Protein AF-A0A1C5IV34-F1 (afdb_monomer)

Radius of gyration: 13.86 Å; Cα contacts (8 Å, |Δi|>4): 94; chains: 1; bounding box: 27×22×43 Å

Secondary structure (DSSP, 8-state):
---HHHHHHHHHHHHHHHHTTT-HHHHHHHHHHHHHHHHTTT-HHHHHHHHHHHHHTTS-STTSGGG---EETTEE-TTHHHHHHHHHHHHHHHHHHHHT---

Mean predicted aligned error: 4.6 Å

Structure (mmCIF, N/CA/C/O backbone):
data_AF-A0A1C5IV34-F1
#
_entry.id   AF-A0A1C5IV34-F1
#
loop_
_atom_site.group_PDB
_atom_site.id
_atom_site.type_symbol
_atom_site.label_atom_id
_atom_site.label_alt_id
_atom_site.label_comp_id
_atom_site.label_asym_id
_atom_site.label_entity_id
_atom_site.label_seq_id
_atom_site.pdbx_PDB_ins_code
_atom_site.Cartn_x
_atom_site.Cartn_y
_atom_site.Cartn_z
_atom_site.occupancy
_atom_site.B_iso_or_equiv
_atom_site.auth_seq_id
_atom_site.auth_comp_id
_atom_site.auth_asym_id
_atom_site.auth_atom_id
_atom_site.pdbx_PDB_model_num
ATOM 1 N N . MET A 1 1 ? 1.168 -9.359 22.428 1.00 38.62 1 MET A N 1
ATOM 2 C CA . MET A 1 1 ? 0.339 -9.169 21.220 1.00 38.62 1 MET A CA 1
ATOM 3 C C . MET A 1 1 ? 0.878 -7.952 20.477 1.00 38.62 1 MET A C 1
ATOM 5 O O . MET A 1 1 ? 0.562 -6.840 20.869 1.00 38.62 1 MET A O 1
ATOM 9 N N . LYS A 1 2 ? 1.794 -8.137 19.516 1.00 42.84 2 LYS A N 1
ATOM 10 C CA . LYS A 1 2 ? 2.229 -7.047 18.620 1.00 42.84 2 LYS A CA 1
ATOM 11 C C . LYS A 1 2 ? 1.193 -6.955 17.494 1.00 42.84 2 LYS A C 1
ATOM 13 O O . LYS A 1 2 ? 0.760 -7.992 17.000 1.00 42.84 2 LYS A O 1
ATOM 18 N N . ASN A 1 3 ? 0.683 -5.753 17.256 1.00 53.97 3 ASN A N 1
ATOM 19 C CA . ASN A 1 3 ? -0.665 -5.469 16.768 1.00 53.97 3 ASN A CA 1
ATOM 20 C C . ASN A 1 3 ? -0.824 -5.738 15.261 1.00 53.97 3 ASN A C 1
ATOM 22 O O . ASN A 1 3 ? 0.073 -5.456 14.476 1.00 53.97 3 ASN A O 1
ATOM 26 N N . ASN A 1 4 ? -2.023 -6.133 14.818 1.00 58.31 4 ASN A N 1
ATOM 27 C CA . ASN A 1 4 ? -2.407 -6.117 13.390 1.00 58.31 4 ASN A CA 1
ATOM 28 C C . ASN A 1 4 ? -2.272 -4.728 12.751 1.00 58.31 4 ASN A C 1
ATOM 30 O O . ASN A 1 4 ? -2.029 -4.595 11.552 1.00 58.31 4 ASN A O 1
ATOM 34 N N . ALA A 1 5 ? -2.396 -3.685 13.574 1.00 63.22 5 ALA A N 1
ATOM 35 C CA . ALA A 1 5 ? -2.071 -2.318 13.202 1.00 63.22 5 ALA A CA 1
ATOM 36 C C . ALA A 1 5 ? -0.651 -2.188 12.644 1.00 63.22 5 ALA A C 1
ATOM 38 O O . ALA A 1 5 ? -0.470 -1.570 11.598 1.00 63.22 5 ALA A O 1
ATOM 39 N N . ASP A 1 6 ? 0.309 -2.837 13.303 1.00 80.81 6 ASP A N 1
ATOM 40 C CA . ASP A 1 6 ? 1.725 -2.796 12.952 1.00 80.81 6 ASP A CA 1
ATOM 41 C C . ASP A 1 6 ? 1.948 -3.517 11.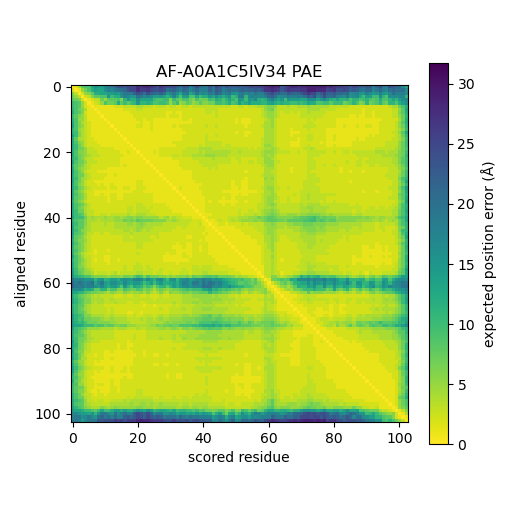617 1.00 80.81 6 ASP A C 1
ATOM 43 O O . ASP A 1 6 ? 2.707 -3.057 10.771 1.00 80.81 6 ASP A O 1
ATOM 47 N N . ARG A 1 7 ? 1.225 -4.620 11.372 1.00 89.75 7 ARG A N 1
ATOM 48 C CA . ARG A 1 7 ? 1.321 -5.363 10.108 1.00 89.75 7 ARG A CA 1
ATOM 49 C C . ARG A 1 7 ? 0.821 -4.553 8.915 1.00 89.75 7 ARG A C 1
ATOM 51 O O . ARG A 1 7 ? 1.497 -4.513 7.891 1.00 89.75 7 ARG A O 1
ATOM 58 N N . LEU A 1 8 ? -0.350 -3.928 9.030 1.00 91.69 8 LEU A N 1
ATOM 59 C CA . LEU A 1 8 ? -0.909 -3.128 7.938 1.00 91.69 8 LEU A CA 1
ATOM 60 C C . LEU A 1 8 ? -0.044 -1.899 7.645 1.00 91.69 8 LEU A C 1
ATOM 62 O O . LEU A 1 8 ? 0.197 -1.590 6.481 1.00 91.69 8 LEU A O 1
ATOM 66 N N . HIS A 1 9 ? 0.465 -1.247 8.692 1.00 93.12 9 HIS A N 1
ATOM 67 C CA . HIS A 1 9 ? 1.435 -0.168 8.556 1.00 93.12 9 HIS A CA 1
ATOM 68 C C . HIS A 1 9 ? 2.690 -0.626 7.794 1.00 93.12 9 HIS A C 1
ATOM 70 O O . HIS A 1 9 ? 3.061 -0.018 6.792 1.00 93.12 9 HIS A O 1
ATOM 76 N N . ASN A 1 10 ? 3.300 -1.741 8.210 1.00 94.12 10 ASN A N 1
ATOM 77 C CA . ASN A 1 10 ? 4.506 -2.273 7.571 1.00 94.12 10 ASN A CA 1
ATOM 78 C C . ASN A 1 10 ? 4.277 -2.615 6.094 1.00 94.12 10 ASN A C 1
ATOM 80 O O . ASN A 1 10 ? 5.103 -2.271 5.254 1.00 94.12 10 ASN A O 1
ATOM 84 N N . LEU A 1 11 ? 3.129 -3.210 5.752 1.00 96.69 11 LEU A N 1
ATOM 85 C CA . LEU A 1 11 ? 2.778 -3.486 4.356 1.00 96.69 11 LEU A CA 1
ATOM 86 C C . LEU A 1 11 ? 2.694 -2.202 3.521 1.00 96.69 11 LEU A C 1
ATOM 88 O O . LEU A 1 11 ? 3.182 -2.179 2.394 1.00 96.69 11 LEU A O 1
ATOM 92 N N . LEU A 1 12 ? 2.117 -1.124 4.061 1.00 96.75 12 LEU A N 1
ATOM 93 C CA . LEU A 1 12 ? 2.070 0.171 3.374 1.00 96.75 12 LEU A CA 1
ATOM 94 C C . LEU A 1 12 ? 3.476 0.748 3.166 1.00 96.75 12 LEU A C 1
ATOM 96 O O . LEU A 1 12 ? 3.763 1.258 2.084 1.00 96.75 12 LEU A O 1
ATOM 100 N N . LEU A 1 13 ? 4.364 0.635 4.158 1.00 95.81 13 LEU A N 1
ATOM 101 C CA . LEU A 1 13 ? 5.759 1.062 4.017 1.00 95.81 13 LEU A CA 1
ATOM 102 C C . LEU A 1 13 ? 6.501 0.262 2.942 1.00 95.81 13 LEU A C 1
ATOM 104 O O . LEU A 1 13 ? 7.185 0.852 2.107 1.00 95.81 13 LEU A O 1
ATOM 108 N N . GLU A 1 14 ? 6.352 -1.062 2.932 1.00 97.56 14 GLU A N 1
ATOM 109 C CA . GLU A 1 14 ? 7.000 -1.932 1.947 1.00 97.56 14 GLU A CA 1
ATOM 110 C C . GLU A 1 14 ? 6.491 -1.658 0.527 1.00 97.56 14 GLU A C 1
ATOM 112 O O . GLU A 1 14 ? 7.290 -1.526 -0.402 1.00 97.56 14 GLU A O 1
ATOM 117 N N . VAL A 1 15 ? 5.175 -1.491 0.354 1.00 97.56 15 VAL A N 1
ATOM 118 C CA . VAL A 1 15 ? 4.580 -1.097 -0.932 1.00 97.56 15 VAL A CA 1
ATOM 119 C C . VAL A 1 15 ? 5.124 0.260 -1.376 1.00 97.56 15 VAL A C 1
ATOM 121 O O . VAL A 1 15 ? 5.586 0.397 -2.508 1.00 97.56 15 VAL A O 1
ATOM 124 N N . ALA A 1 16 ? 5.115 1.262 -0.492 1.00 97.38 16 ALA A N 1
ATOM 125 C CA . ALA A 1 16 ? 5.625 2.590 -0.813 1.00 97.38 16 ALA A CA 1
ATOM 126 C C . ALA A 1 16 ? 7.111 2.556 -1.197 1.00 97.38 16 ALA A C 1
ATOM 128 O O . ALA A 1 16 ? 7.516 3.261 -2.123 1.00 97.38 16 ALA A O 1
ATOM 129 N N . TYR A 1 17 ? 7.911 1.721 -0.529 1.00 97.25 17 TYR A N 1
ATOM 130 C CA . TYR A 1 17 ? 9.326 1.542 -0.832 1.00 97.25 17 TYR A CA 1
ATOM 131 C C . TYR A 1 17 ? 9.549 0.947 -2.223 1.00 97.25 17 TYR A C 1
ATOM 133 O O . TYR A 1 17 ? 10.356 1.483 -2.980 1.00 97.25 17 TYR A O 1
ATOM 141 N N . VAL A 1 18 ? 8.822 -0.114 -2.582 1.00 97.50 18 VAL A N 1
ATOM 142 C CA . VAL A 1 18 ? 8.927 -0.752 -3.906 1.00 97.50 18 VAL A CA 1
ATOM 143 C C . VAL A 1 18 ? 8.539 0.221 -5.024 1.00 97.50 18 VAL A C 1
ATOM 145 O O . VAL A 1 18 ? 9.196 0.273 -6.056 1.00 97.50 18 VAL A O 1
ATOM 148 N N . LEU A 1 19 ? 7.527 1.058 -4.796 1.00 97.00 19 LEU A N 1
ATOM 149 C CA . LEU A 1 19 ? 7.047 2.039 -5.775 1.00 97.00 19 LEU A CA 1
ATOM 150 C C . LEU A 1 19 ? 7.934 3.289 -5.894 1.00 97.00 19 LEU A C 1
ATOM 152 O O . LEU A 1 19 ? 7.739 4.084 -6.807 1.00 97.00 19 LEU A O 1
ATOM 156 N N . ARG A 1 20 ? 8.866 3.529 -4.962 1.00 96.44 20 ARG A N 1
ATOM 157 C CA . ARG A 1 20 ? 9.473 4.862 -4.759 1.00 96.44 20 ARG A CA 1
ATOM 158 C C . ARG A 1 20 ? 10.215 5.424 -5.973 1.00 96.44 20 ARG A C 1
ATOM 160 O O . ARG A 1 20 ? 10.325 6.640 -6.089 1.00 96.44 20 ARG A O 1
ATOM 167 N N . ILE A 1 21 ? 10.766 4.551 -6.815 1.00 94.06 21 ILE A N 1
ATOM 168 C CA . ILE A 1 21 ? 11.578 4.951 -7.967 1.00 94.06 21 ILE A CA 1
ATOM 169 C C . ILE A 1 21 ? 10.700 5.106 -9.203 1.00 94.06 21 ILE A C 1
ATOM 171 O O . ILE A 1 21 ? 10.692 6.171 -9.812 1.00 94.06 21 ILE A O 1
ATOM 175 N N . ASP A 1 22 ? 9.951 4.063 -9.547 1.00 94.44 22 ASP A N 1
ATOM 176 C CA . ASP A 1 22 ? 9.255 3.992 -10.833 1.00 94.44 22 ASP A CA 1
ATOM 177 C C . ASP A 1 22 ? 7.829 4.560 -10.770 1.00 94.44 22 ASP A C 1
ATOM 179 O O . ASP A 1 22 ? 7.300 5.024 -11.774 1.00 94.44 22 ASP A O 1
ATOM 183 N N . GLU A 1 23 ? 7.226 4.611 -9.578 1.00 94.50 23 GLU A N 1
ATOM 184 C CA . GLU A 1 23 ? 5.845 5.050 -9.354 1.00 94.50 23 GLU A CA 1
ATOM 185 C C . GLU A 1 23 ? 5.735 6.018 -8.152 1.00 94.50 23 GLU A C 1
ATOM 187 O O . GLU A 1 23 ? 5.008 5.769 -7.180 1.00 94.50 23 GLU A O 1
ATOM 192 N N . PRO A 1 24 ? 6.438 7.170 -8.176 1.00 94.88 24 PRO A N 1
ATOM 193 C CA . PRO A 1 24 ? 6.587 8.048 -7.009 1.00 94.88 24 PRO A CA 1
ATOM 194 C C . PRO A 1 24 ? 5.265 8.660 -6.522 1.00 94.88 24 PRO A C 1
ATOM 196 O O . PRO A 1 24 ? 5.105 8.950 -5.330 1.00 94.88 24 PRO A O 1
ATOM 199 N N . ARG A 1 25 ? 4.288 8.839 -7.423 1.00 92.94 25 ARG A N 1
ATOM 200 C CA . ARG A 1 25 ? 2.939 9.305 -7.061 1.00 92.94 25 ARG A CA 1
ATOM 201 C C . ARG A 1 25 ? 2.216 8.266 -6.208 1.00 92.94 25 ARG A C 1
ATOM 203 O O . ARG A 1 25 ? 1.736 8.605 -5.129 1.00 92.94 25 ARG A O 1
ATOM 210 N N . TRP A 1 26 ? 2.210 7.008 -6.645 1.00 94.56 26 TRP A N 1
ATOM 211 C CA . TRP A 1 26 ? 1.631 5.907 -5.878 1.00 94.56 26 TRP A CA 1
ATOM 212 C C . TRP A 1 26 ? 2.382 5.664 -4.573 1.00 94.56 26 TRP A C 1
ATOM 214 O O . TRP A 1 26 ? 1.746 5.511 -3.533 1.00 94.56 26 TRP A O 1
ATOM 224 N N . SER A 1 27 ? 3.716 5.724 -4.600 1.00 96.94 27 SER A N 1
ATOM 225 C CA . SER A 1 27 ? 4.549 5.659 -3.395 1.00 96.94 27 SER A CA 1
ATOM 226 C C . SER A 1 27 ? 4.112 6.692 -2.348 1.00 96.94 27 SER A C 1
ATOM 228 O O . SER A 1 27 ? 3.837 6.341 -1.199 1.00 96.94 27 SER A O 1
ATOM 230 N N . SER A 1 28 ? 3.938 7.953 -2.758 1.00 96.50 28 SER A N 1
ATOM 231 C CA . SER A 1 28 ? 3.505 9.042 -1.873 1.00 96.50 28 SER A CA 1
ATOM 232 C C . SER A 1 28 ? 2.086 8.838 -1.334 1.00 96.50 28 SER A C 1
ATOM 234 O O . SER A 1 28 ? 1.840 9.055 -0.144 1.00 96.50 28 SER A O 1
ATOM 236 N N . SER A 1 29 ? 1.151 8.400 -2.183 1.00 94.94 29 SER A N 1
ATOM 237 C CA . SER A 1 29 ? -0.230 8.105 -1.783 1.00 94.94 29 SER A CA 1
ATOM 238 C C . SER A 1 29 ? -0.297 6.985 -0.744 1.00 94.94 29 SER A C 1
ATOM 240 O O . SER A 1 29 ? -0.953 7.143 0.288 1.00 94.94 29 SER A O 1
ATOM 242 N N . VAL A 1 30 ? 0.422 5.883 -0.969 1.00 95.94 30 VAL A N 1
ATOM 243 C CA . VAL A 1 30 ? 0.470 4.740 -0.045 1.00 95.94 30 VAL A CA 1
ATOM 244 C C . VAL A 1 30 ? 1.157 5.124 1.270 1.00 95.94 30 VAL A C 1
ATOM 246 O O . VAL A 1 30 ? 0.628 4.836 2.344 1.00 95.94 30 VAL A O 1
ATOM 249 N N . ALA A 1 31 ? 2.274 5.855 1.217 1.00 96.12 31 ALA A N 1
ATOM 250 C CA . ALA A 1 31 ? 2.947 6.359 2.415 1.00 96.12 31 ALA A CA 1
ATOM 251 C C . ALA A 1 31 ? 2.050 7.309 3.233 1.00 96.12 31 ALA A C 1
ATOM 253 O O . ALA A 1 31 ? 2.086 7.313 4.464 1.00 96.12 31 ALA A O 1
ATOM 254 N N . GLY A 1 32 ? 1.206 8.103 2.564 1.00 96.31 32 GLY A N 1
ATOM 255 C CA . GLY A 1 32 ? 0.190 8.933 3.212 1.00 96.31 32 GLY A CA 1
ATOM 256 C C . GLY A 1 32 ? -0.830 8.117 4.011 1.00 96.31 32 GLY A C 1
ATOM 257 O O . GLY A 1 32 ? -1.189 8.512 5.118 1.00 96.31 32 GLY A O 1
ATOM 258 N N . LEU A 1 33 ? -1.259 6.961 3.497 1.00 95.88 33 LEU A N 1
ATOM 259 C CA . LEU A 1 33 ? -2.147 6.049 4.227 1.00 95.88 33 LEU A CA 1
ATOM 260 C C 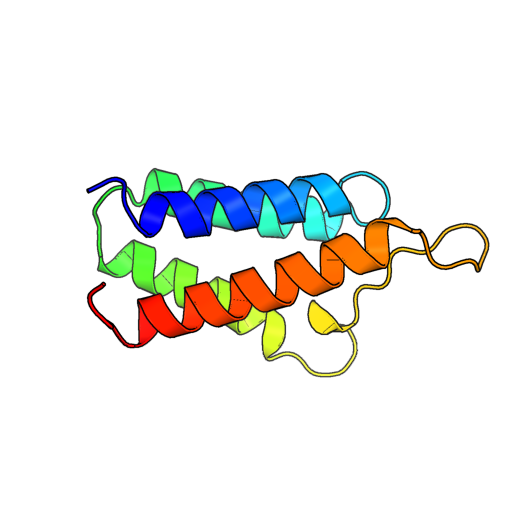. LEU A 1 33 ? -1.452 5.443 5.453 1.00 95.88 33 LEU A C 1
ATOM 262 O O . LEU A 1 33 ? -2.078 5.352 6.507 1.00 95.88 33 LEU A O 1
ATOM 266 N N . GLY A 1 34 ? -0.164 5.101 5.341 1.00 94.69 34 GLY A N 1
ATOM 267 C CA . GLY A 1 34 ? 0.643 4.616 6.467 1.00 94.69 34 GLY A CA 1
ATOM 268 C C . GLY A 1 34 ? 0.727 5.638 7.603 1.00 94.69 34 GLY A C 1
ATOM 269 O O . GLY A 1 34 ? 0.386 5.322 8.739 1.00 94.69 34 GLY A O 1
ATOM 270 N N . ARG A 1 35 ? 1.059 6.897 7.281 1.00 94.25 35 ARG A N 1
ATOM 271 C CA . ARG A 1 35 ? 1.094 7.996 8.265 1.00 94.25 35 ARG A CA 1
ATOM 272 C C . ARG A 1 35 ? -0.253 8.225 8.941 1.00 94.25 35 ARG A C 1
ATOM 274 O O . ARG A 1 35 ? -0.313 8.350 10.156 1.00 94.25 35 ARG A O 1
ATOM 281 N N . ARG A 1 36 ? -1.347 8.207 8.175 1.00 94.44 36 ARG A N 1
ATOM 282 C CA . ARG A 1 36 ? -2.701 8.341 8.735 1.00 94.44 36 ARG A CA 1
ATOM 283 C C . ARG A 1 36 ? 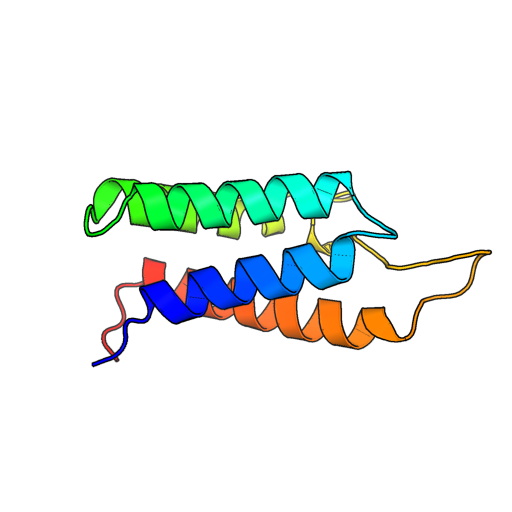-3.058 7.188 9.676 1.00 94.44 36 ARG A C 1
ATOM 285 O O . ARG A 1 36 ? -3.820 7.397 10.616 1.00 94.44 36 ARG A O 1
ATOM 292 N N . LEU A 1 37 ? -2.551 5.979 9.422 1.00 91.88 37 LEU A N 1
ATOM 293 C CA . LEU A 1 37 ? -2.749 4.831 10.309 1.00 91.88 37 LEU A CA 1
ATOM 294 C C . LEU A 1 37 ? -2.001 5.008 11.641 1.00 91.88 37 LEU A C 1
ATOM 296 O O . LEU A 1 37 ? -2.539 4.625 12.681 1.00 91.88 37 LEU A O 1
ATOM 300 N N . ASP A 1 38 ? -0.804 5.597 11.602 1.00 90.50 38 ASP A N 1
ATOM 301 C CA . ASP A 1 38 ? -0.001 5.904 12.793 1.00 90.50 38 ASP A CA 1
ATOM 302 C C . ASP A 1 38 ? -0.608 7.037 13.609 1.00 90.50 38 ASP A C 1
ATOM 304 O O . ASP A 1 38 ? -0.800 6.900 14.815 1.00 90.50 38 ASP A O 1
ATOM 308 N N . GLU A 1 39 ? -0.967 8.136 12.942 1.00 92.31 39 GLU A N 1
ATOM 309 C CA . GLU A 1 39 ? -1.617 9.300 13.550 1.00 92.31 39 GLU A CA 1
ATOM 310 C C . GLU A 1 39 ? -2.945 8.922 14.216 1.00 92.31 39 GLU A C 1
ATOM 312 O O . GLU A 1 39 ? -3.306 9.485 15.248 1.00 92.31 39 GLU A O 1
ATOM 317 N N . ALA A 1 40 ? -3.661 7.936 13.666 1.00 90.50 40 ALA A N 1
ATOM 318 C CA . ALA A 1 40 ? -4.877 7.412 14.277 1.00 90.50 40 ALA A CA 1
ATOM 319 C C . ALA A 1 40 ? -4.621 6.714 15.626 1.00 90.50 40 ALA A C 1
ATOM 321 O O . ALA A 1 40 ? -5.541 6.609 16.438 1.00 90.50 40 ALA A O 1
ATOM 322 N N . GLY A 1 41 ? -3.412 6.194 15.869 1.00 87.31 41 GLY A N 1
ATOM 323 C CA . GLY A 1 41 ? -3.066 5.464 17.086 1.00 87.31 41 GLY A CA 1
ATOM 324 C C . GLY A 1 41 ? -4.037 4.312 17.364 1.00 87.31 41 GLY A C 1
ATOM 325 O O . GLY A 1 41 ? -4.132 3.357 16.584 1.00 87.31 41 GLY A O 1
ATOM 326 N N . THR A 1 42 ? -4.769 4.411 18.479 1.00 86.19 42 THR A N 1
ATOM 327 C CA . THR A 1 42 ? -5.793 3.446 18.919 1.00 86.19 42 THR A CA 1
ATOM 328 C C . THR A 1 42 ? -7.229 3.849 18.553 1.00 86.19 42 THR A C 1
ATOM 330 O O . THR A 1 42 ? -8.157 3.094 18.855 1.00 86.19 42 THR A O 1
ATOM 333 N N . ASP A 1 43 ? -7.446 4.983 17.873 1.00 90.44 43 ASP A N 1
ATOM 334 C CA . ASP A 1 43 ? -8.780 5.423 17.448 1.00 90.44 43 ASP A CA 1
ATOM 335 C C . ASP A 1 43 ? -9.347 4.478 16.380 1.00 90.44 43 ASP A C 1
ATOM 337 O O . ASP A 1 43 ? -8.997 4.510 15.196 1.00 90.44 43 ASP A O 1
ATOM 341 N N . ARG A 1 44 ? -10.280 3.625 16.801 1.00 88.06 44 ARG A N 1
ATOM 342 C CA . ARG A 1 44 ? -10.895 2.616 15.938 1.00 88.06 44 ARG A CA 1
ATOM 343 C C . ARG A 1 44 ? -11.619 3.220 14.732 1.00 88.06 44 ARG A C 1
ATOM 345 O O . ARG A 1 44 ? -11.585 2.621 13.656 1.00 88.06 44 ARG A O 1
ATOM 352 N N . HIS A 1 45 ? -12.280 4.366 14.882 1.00 89.94 45 HIS A N 1
ATOM 353 C CA . HIS A 1 45 ? -13.072 4.963 13.808 1.00 89.94 45 HIS A CA 1
ATOM 354 C C . HIS A 1 45 ? -12.179 5.537 12.713 1.00 89.94 45 HIS A C 1
ATOM 356 O O . HIS A 1 45 ? -12.428 5.297 11.526 1.00 89.94 45 HIS A O 1
ATOM 362 N N . VAL A 1 46 ? -11.119 6.247 13.104 1.00 90.44 46 VAL A N 1
ATOM 363 C CA . VAL A 1 46 ? -10.142 6.794 12.157 1.00 90.44 46 VAL A CA 1
ATOM 364 C C . VAL A 1 46 ? -9.410 5.657 11.448 1.00 90.44 46 VAL A C 1
ATOM 366 O O . VAL A 1 46 ? -9.342 5.653 10.218 1.00 90.44 46 VAL A O 1
ATOM 369 N N . ARG A 1 47 ? -8.975 4.625 12.181 1.00 91.38 47 ARG A N 1
ATOM 370 C CA . ARG A 1 47 ? -8.340 3.434 11.592 1.00 91.38 47 ARG A CA 1
ATOM 371 C C . ARG A 1 47 ? -9.235 2.733 10.573 1.00 91.38 47 ARG A C 1
ATOM 373 O O . ARG A 1 47 ? -8.789 2.449 9.467 1.00 91.38 47 ARG A O 1
ATOM 380 N N . GLN A 1 48 ? -10.507 2.494 10.898 1.00 92.06 48 GLN A N 1
ATOM 381 C CA . GLN A 1 48 ? -11.450 1.882 9.953 1.00 92.06 48 GLN A CA 1
ATOM 382 C C . GLN A 1 48 ? -11.659 2.733 8.698 1.00 92.06 48 GLN A C 1
ATOM 384 O O . GLN A 1 48 ? -11.851 2.182 7.616 1.00 92.06 48 GLN A O 1
ATOM 389 N N . ARG A 1 49 ? -11.626 4.066 8.817 1.00 94.06 49 ARG A N 1
ATOM 390 C CA . ARG A 1 49 ? -11.677 4.956 7.651 1.00 94.06 49 ARG A CA 1
ATOM 391 C C . ARG A 1 49 ? -10.445 4.766 6.766 1.00 94.06 49 ARG A C 1
ATOM 393 O O . ARG A 1 49 ? -10.613 4.554 5.575 1.00 94.06 49 ARG A O 1
ATOM 400 N N . VAL A 1 50 ? -9.245 4.739 7.348 1.00 94.38 50 VAL A N 1
ATOM 401 C CA . VAL A 1 50 ? -8.000 4.474 6.602 1.00 94.38 50 VAL A CA 1
ATOM 402 C C . VAL A 1 50 ? -8.041 3.102 5.920 1.00 94.38 50 VAL A C 1
ATOM 404 O O . VAL A 1 50 ? -7.713 3.001 4.745 1.00 94.38 50 VAL A O 1
ATOM 407 N N . VAL A 1 51 ? -8.523 2.057 6.601 1.00 94.06 51 VAL A N 1
ATOM 408 C CA . VAL A 1 51 ? -8.691 0.716 6.007 1.00 94.06 51 VAL A CA 1
ATOM 409 C C . VAL A 1 51 ? -9.638 0.737 4.802 1.00 94.06 51 VAL A C 1
ATOM 411 O O . VAL A 1 51 ? -9.354 0.115 3.779 1.00 94.06 51 VAL A O 1
ATOM 414 N N . ARG A 1 52 ? -10.755 1.472 4.881 1.00 94.25 52 ARG A N 1
ATOM 415 C CA . ARG A 1 52 ? -11.666 1.637 3.735 1.00 94.25 52 ARG A CA 1
ATOM 416 C C . ARG A 1 52 ? -11.004 2.389 2.584 1.00 94.25 52 ARG A C 1
ATOM 418 O O . ARG A 1 52 ? -11.211 1.997 1.440 1.00 94.25 52 ARG A O 1
ATOM 425 N N . ASP A 1 53 ? -10.198 3.405 2.879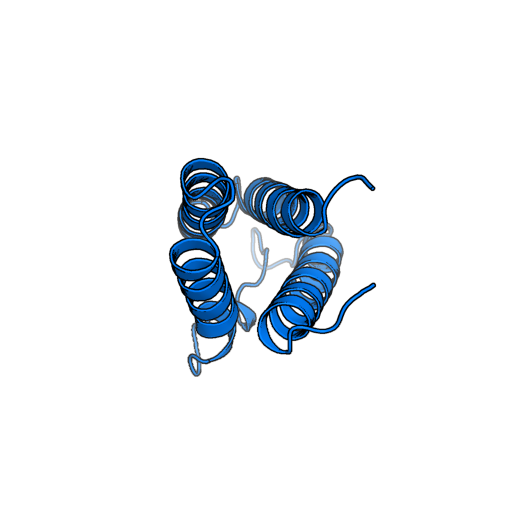 1.00 94.88 53 ASP A N 1
ATOM 426 C CA . ASP A 1 53 ? -9.447 4.148 1.863 1.00 94.88 53 ASP A CA 1
ATOM 427 C C . ASP A 1 53 ? -8.421 3.240 1.159 1.00 94.88 53 ASP A C 1
ATOM 429 O O . ASP A 1 53 ? -8.314 3.279 -0.065 1.00 94.88 53 ASP A O 1
ATOM 433 N N . ILE A 1 54 ? -7.736 2.355 1.901 1.00 94.62 54 ILE A N 1
ATOM 434 C CA . ILE A 1 54 ? -6.829 1.341 1.331 1.00 94.62 54 ILE A CA 1
ATOM 435 C C . ILE A 1 54 ? -7.590 0.396 0.395 1.00 94.62 54 ILE A C 1
ATOM 437 O O . ILE A 1 54 ? -7.150 0.151 -0.724 1.00 94.62 54 ILE A O 1
ATOM 441 N N . LEU A 1 55 ? -8.751 -0.118 0.813 1.00 93.12 55 LEU A N 1
ATOM 442 C CA . LEU A 1 55 ? -9.585 -0.964 -0.051 1.00 93.12 55 LEU A CA 1
ATOM 443 C C . LEU A 1 55 ? -10.126 -0.199 -1.267 1.00 93.12 55 LEU A C 1
ATOM 445 O O . LEU A 1 55 ? -10.334 -0.795 -2.323 1.00 93.12 55 LEU A O 1
ATOM 449 N N . GLY A 1 56 ? -10.330 1.113 -1.136 1.00 92.31 56 GLY A N 1
ATOM 450 C CA . GLY A 1 56 ? -10.708 2.003 -2.230 1.00 92.31 56 GLY A CA 1
ATOM 451 C C . GLY A 1 56 ? -9.699 2.000 -3.378 1.00 92.31 56 GLY A C 1
ATOM 452 O O . GLY A 1 56 ? -10.114 2.068 -4.533 1.00 92.31 56 GLY A O 1
ATOM 453 N N . LEU A 1 57 ? -8.407 1.799 -3.088 1.00 91.00 57 LEU A N 1
ATOM 454 C CA . LEU A 1 57 ? -7.355 1.706 -4.109 1.00 91.00 57 LEU A CA 1
ATOM 455 C C . LEU A 1 57 ? -7.620 0.599 -5.146 1.00 91.00 57 LEU A C 1
ATOM 457 O O . LEU A 1 57 ? -7.222 0.740 -6.300 1.00 91.00 57 LEU A O 1
ATOM 461 N N . TYR A 1 58 ? -8.320 -0.465 -4.739 1.00 88.88 58 TYR A N 1
ATOM 462 C CA . TYR A 1 58 ? -8.624 -1.650 -5.550 1.00 88.88 58 TYR A CA 1
ATOM 463 C C . TYR A 1 58 ? -10.012 -1.606 -6.214 1.00 88.88 58 TYR A C 1
ATOM 465 O O . TYR A 1 58 ? -10.420 -2.562 -6.867 1.00 88.88 58 TYR A O 1
ATOM 473 N N . ARG A 1 59 ? -10.803 -0.547 -5.984 1.00 81.56 59 ARG A N 1
ATOM 474 C CA . ARG A 1 59 ? -12.193 -0.449 -6.477 1.00 81.56 59 ARG A CA 1
ATOM 475 C C . ARG A 1 59 ? -12.339 0.316 -7.787 1.00 81.56 59 ARG A C 1
ATOM 477 O O . ARG A 1 59 ? -13.419 0.297 -8.374 1.00 81.56 59 ARG A O 1
ATOM 484 N N . HIS A 1 60 ? -11.307 1.027 -8.221 1.00 66.25 60 HIS A N 1
ATOM 485 C CA . HIS A 1 60 ? -11.369 1.798 -9.457 1.00 66.25 60 HIS A CA 1
ATOM 486 C C . HIS A 1 60 ? -11.226 0.871 -10.671 1.00 66.25 60 HIS A C 1
ATOM 488 O O . HIS A 1 60 ? -10.540 -0.142 -10.587 1.00 66.25 60 HIS A O 1
ATOM 494 N N . GLY A 1 61 ? -11.913 1.194 -11.775 1.00 64.44 61 GLY A N 1
ATOM 495 C CA . GLY A 1 61 ? -11.740 0.512 -13.064 1.00 64.44 61 GLY A CA 1
ATOM 496 C C . GLY A 1 61 ? -10.347 0.763 -13.660 1.00 64.44 61 GLY A C 1
ATOM 497 O O . GLY A 1 61 ? -9.417 1.080 -12.927 1.00 64.44 61 GLY A O 1
ATOM 498 N N . MET A 1 62 ? -10.210 0.655 -14.985 1.00 65.44 62 MET A N 1
ATOM 499 C CA . MET A 1 62 ? -8.931 0.865 -15.686 1.00 65.44 62 MET A CA 1
ATOM 500 C C . MET A 1 62 ? -8.179 2.118 -15.193 1.00 65.44 62 MET A C 1
ATOM 502 O O . MET A 1 62 ? -8.737 3.217 -15.189 1.00 65.44 62 MET A O 1
ATOM 506 N N . GLY A 1 63 ? -6.913 1.942 -14.807 1.00 71.44 63 GLY A N 1
ATOM 507 C CA . GLY A 1 63 ? -6.038 2.979 -14.248 1.00 71.44 63 GLY A CA 1
ATOM 508 C C . GLY A 1 63 ? -5.972 3.001 -12.714 1.00 71.44 63 GLY A C 1
ATOM 509 O O . GLY A 1 63 ? -5.493 3.980 -12.139 1.00 71.44 63 GLY A O 1
ATOM 510 N N . GLY A 1 64 ? -6.473 1.959 -12.045 1.00 85.62 64 GLY A N 1
ATOM 511 C CA . GLY A 1 64 ? -6.440 1.818 -10.590 1.00 85.62 64 GLY A CA 1
ATOM 512 C C . GLY A 1 64 ? -5.099 1.307 -10.057 1.00 85.62 64 GLY A C 1
ATOM 513 O O . GLY A 1 64 ? -4.176 0.994 -10.806 1.00 85.62 64 GLY A O 1
ATOM 514 N N . PHE A 1 65 ? -4.991 1.158 -8.733 1.00 91.12 65 PHE A N 1
ATOM 515 C CA . PHE A 1 65 ? -3.762 0.655 -8.106 1.00 91.12 65 PHE A CA 1
ATOM 516 C C . PHE A 1 65 ? -3.410 -0.779 -8.545 1.00 91.12 65 PHE A C 1
ATOM 518 O O . PHE A 1 65 ? -2.235 -1.152 -8.596 1.00 91.12 65 PHE A O 1
ATOM 525 N N . GLN A 1 66 ? -4.412 -1.593 -8.900 1.00 89.81 66 GLN A N 1
ATOM 526 C CA . GLN A 1 66 ? -4.163 -2.926 -9.457 1.00 89.81 66 GLN A CA 1
ATOM 527 C C . GLN A 1 66 ? -3.504 -2.894 -10.845 1.00 89.81 66 GLN A C 1
ATOM 529 O O . GLN A 1 66 ? -2.829 -3.850 -11.208 1.00 89.81 66 GLN A O 1
ATOM 534 N N . ASP A 1 67 ? -3.639 -1.791 -11.583 1.00 90.81 67 ASP A N 1
ATOM 535 C CA . ASP A 1 67 ? -3.126 -1.665 -12.951 1.00 90.81 67 ASP A CA 1
ATOM 536 C C . ASP A 1 67 ? -1.695 -1.112 -12.986 1.00 90.81 67 ASP A C 1
ATOM 538 O O . ASP A 1 67 ? -1.102 -0.972 -14.052 1.00 90.81 67 ASP A O 1
ATOM 542 N N . VAL A 1 68 ? -1.120 -0.804 -11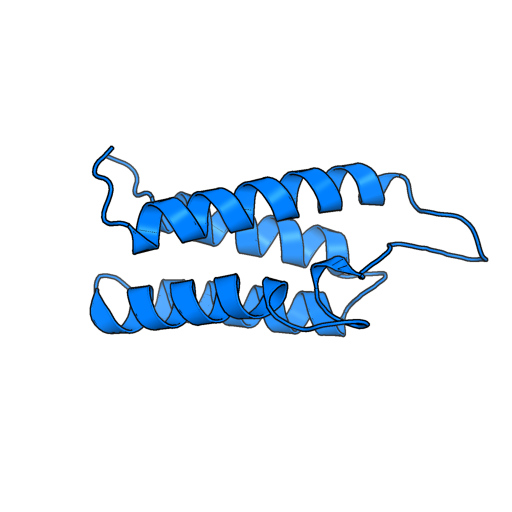.818 1.00 93.06 68 VAL A N 1
ATOM 543 C CA . VAL A 1 68 ? 0.274 -0.372 -11.707 1.00 93.06 68 VAL A CA 1
ATOM 544 C C . VAL A 1 68 ? 1.199 -1.511 -12.133 1.00 93.06 68 VAL A C 1
ATOM 546 O O . VAL A 1 68 ? 1.153 -2.613 -11.568 1.00 93.06 68 VAL A O 1
ATOM 549 N N . VAL A 1 69 ? 2.052 -1.214 -13.112 1.00 94.75 69 VAL A N 1
ATOM 550 C CA . VAL A 1 69 ? 3.089 -2.104 -13.632 1.00 94.75 69 VAL A CA 1
ATOM 551 C C . VAL A 1 69 ? 4.423 -1.376 -13.560 1.00 94.75 69 VAL A C 1
ATOM 553 O O . VAL A 1 69 ? 4.611 -0.338 -14.188 1.00 94.75 69 VAL A O 1
ATOM 556 N N . LEU A 1 70 ? 5.358 -1.948 -12.810 1.00 95.31 70 LEU A N 1
ATOM 557 C CA . LEU A 1 70 ? 6.731 -1.483 -12.722 1.00 95.31 70 LEU A CA 1
ATOM 558 C C . LEU A 1 70 ? 7.445 -1.844 -14.018 1.00 95.31 70 LEU A C 1
ATOM 560 O O . LEU A 1 70 ? 7.758 -3.011 -14.262 1.00 95.31 70 LEU A O 1
ATOM 564 N N . GLN A 1 71 ? 7.684 -0.845 -14.859 1.00 94.31 71 GLN A N 1
ATOM 565 C CA . GLN A 1 71 ? 8.366 -1.024 -16.134 1.00 94.31 71 GLN A CA 1
ATOM 566 C C . GLN A 1 71 ? 9.382 0.085 -16.388 1.00 94.31 71 GLN A C 1
ATOM 568 O O . GLN A 1 71 ? 9.160 1.246 -16.045 1.00 94.31 71 GLN A O 1
ATOM 573 N N . ARG A 1 72 ? 10.482 -0.274 -17.049 1.00 92.06 72 ARG A N 1
ATOM 574 C CA . ARG A 1 72 ? 11.490 0.664 -17.542 1.00 92.06 72 ARG A CA 1
ATOM 575 C C . ARG A 1 72 ? 11.928 0.238 -18.931 1.00 92.06 72 ARG A C 1
ATOM 577 O O . ARG A 1 72 ? 12.127 -0.948 -19.175 1.00 92.06 72 ARG A O 1
ATOM 584 N N . ASP A 1 73 ? 12.022 1.198 -19.845 1.00 92.06 73 ASP A N 1
ATOM 585 C CA . ASP A 1 73 ? 12.438 0.966 -21.235 1.00 92.06 73 ASP A CA 1
ATOM 586 C C . ASP A 1 73 ? 11.636 -0.147 -21.946 1.00 92.06 73 ASP A C 1
ATOM 588 O O . ASP A 1 73 ? 12.160 -0.902 -22.761 1.00 92.06 73 ASP A O 1
ATOM 592 N N . GLY A 1 74 ? 10.342 -0.268 -21.619 1.00 90.62 74 GLY A N 1
ATOM 593 C CA . GLY A 1 74 ? 9.440 -1.276 -22.189 1.00 90.62 74 GLY A CA 1
ATOM 594 C C . GLY A 1 74 ? 9.576 -2.687 -21.601 1.00 90.62 74 GLY A C 1
ATOM 595 O O . GLY A 1 74 ? 8.880 -3.594 -22.053 1.00 90.62 74 GLY A O 1
ATOM 596 N N . ALA A 1 75 ? 10.430 -2.884 -20.593 1.00 94.00 75 ALA A N 1
ATOM 597 C CA . ALA A 1 75 ? 10.580 -4.145 -19.877 1.00 94.00 75 ALA A CA 1
ATOM 598 C C . ALA A 1 75 ? 9.986 -4.062 -18.464 1.00 94.00 75 ALA A C 1
ATOM 600 O O . ALA A 1 75 ? 10.182 -3.079 -17.749 1.00 94.00 75 ALA A O 1
ATOM 601 N N . VAL A 1 76 ? 9.287 -5.121 -18.049 1.00 96.00 76 VAL A N 1
ATOM 602 C CA . VAL A 1 76 ? 8.786 -5.268 -16.676 1.00 96.00 76 VAL A CA 1
ATOM 603 C C . VAL A 1 76 ? 9.958 -5.503 -15.725 1.00 96.00 76 VAL A C 1
ATOM 605 O O . VAL A 1 76 ? 10.833 -6.328 -15.993 1.00 96.00 76 VAL A O 1
ATOM 608 N N . LEU A 1 77 ? 9.962 -4.783 -14.607 1.00 96.31 77 LEU A N 1
ATOM 609 C CA . LEU A 1 77 ? 11.007 -4.865 -13.595 1.00 96.31 77 LEU A CA 1
ATOM 610 C C . LEU A 1 77 ? 10.848 -6.127 -12.723 1.00 96.31 77 LEU A C 1
ATOM 612 O O . LEU A 1 77 ? 9.717 -6.519 -12.425 1.00 96.31 77 LEU A O 1
ATOM 616 N N . PRO A 1 78 ? 11.941 -6.760 -12.257 1.00 94.88 78 PRO A N 1
ATOM 617 C CA . PRO A 1 78 ? 11.872 -7.906 -11.340 1.00 94.88 78 PRO A CA 1
ATOM 618 C C . PRO A 1 78 ? 11.052 -7.636 -10.066 1.00 94.88 78 PRO A C 1
ATOM 620 O O . PRO A 1 78 ? 10.358 -8.520 -9.557 1.00 94.88 78 PRO A O 1
ATOM 623 N N . GLU A 1 79 ? 11.084 -6.397 -9.577 1.00 96.12 79 GLU A N 1
ATOM 624 C CA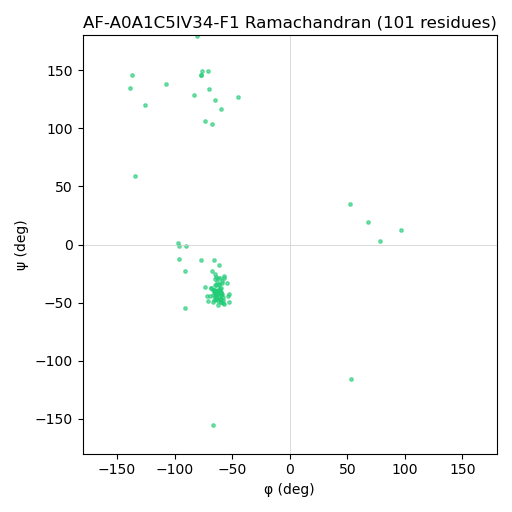 . GLU A 1 79 ? 10.346 -5.902 -8.415 1.00 96.12 79 GLU A CA 1
ATOM 625 C C . GLU A 1 79 ? 8.824 -5.988 -8.596 1.00 96.12 79 GLU A C 1
ATOM 627 O O . GLU A 1 79 ? 8.089 -5.996 -7.605 1.00 96.12 79 GLU A O 1
ATOM 632 N N . GLN A 1 80 ? 8.333 -6.126 -9.834 1.00 97.19 80 GLN A N 1
ATOM 633 C CA . GLN A 1 80 ? 6.917 -6.339 -10.129 1.00 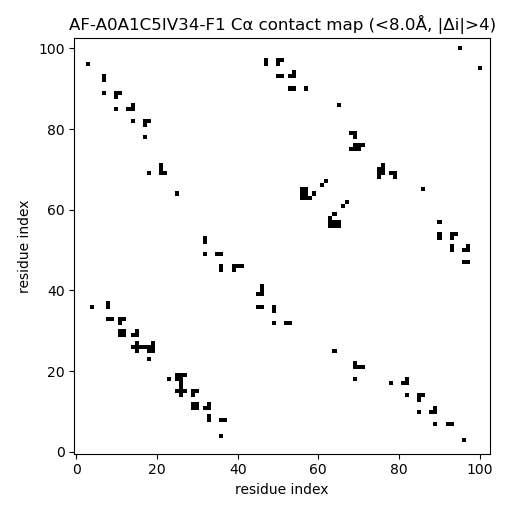97.19 80 GLN A CA 1
ATOM 634 C C . GLN A 1 80 ? 6.348 -7.515 -9.328 1.00 97.19 80 GLN A C 1
ATOM 636 O O . GLN A 1 80 ? 5.278 -7.406 -8.731 1.00 97.19 80 GLN A O 1
ATOM 641 N N . GLN A 1 81 ? 7.095 -8.620 -9.235 1.00 96.69 81 GLN A N 1
ATOM 642 C CA . GLN A 1 81 ? 6.645 -9.796 -8.494 1.00 96.69 81 GLN A CA 1
ATOM 643 C C . GLN A 1 81 ? 6.497 -9.502 -6.993 1.00 96.69 81 GLN A C 1
ATOM 645 O O . GLN A 1 81 ? 5.604 -10.036 -6.330 1.00 96.69 81 GLN A O 1
ATOM 650 N N . GLN A 1 82 ? 7.368 -8.656 -6.441 1.00 97.12 82 GLN A N 1
ATOM 651 C CA . GLN A 1 82 ? 7.261 -8.213 -5.056 1.00 97.12 82 GLN A CA 1
ATOM 652 C C . GLN A 1 82 ? 6.042 -7.306 -4.873 1.00 97.12 82 GLN A C 1
ATOM 654 O O . GLN A 1 82 ? 5.282 -7.508 -3.924 1.00 97.12 82 GLN A O 1
ATOM 659 N N . LEU A 1 83 ? 5.811 -6.364 -5.793 1.00 97.25 83 LEU A N 1
ATOM 660 C CA . LEU A 1 83 ? 4.641 -5.490 -5.758 1.00 97.25 83 LEU A CA 1
ATOM 661 C C . LEU A 1 83 ? 3.334 -6.296 -5.790 1.00 97.25 83 LEU A C 1
ATOM 663 O O . LEU A 1 83 ? 2.427 -6.014 -5.011 1.00 97.25 83 LEU A O 1
ATOM 667 N N . ASP A 1 84 ? 3.238 -7.332 -6.623 1.00 96.75 84 ASP A N 1
ATOM 668 C CA . ASP A 1 84 ? 2.045 -8.188 -6.721 1.00 96.75 84 ASP A CA 1
ATOM 669 C C . ASP A 1 84 ? 1.750 -8.942 -5.415 1.00 96.75 84 ASP A C 1
ATOM 671 O O . ASP A 1 84 ? 0.603 -8.991 -4.949 1.00 96.75 84 ASP A O 1
ATOM 675 N N . ARG A 1 85 ? 2.794 -9.483 -4.771 1.00 97.31 85 ARG A N 1
ATOM 676 C CA . ARG A 1 85 ? 2.669 -10.138 -3.458 1.00 97.31 85 ARG A CA 1
ATOM 677 C C . ARG A 1 85 ? 2.229 -9.151 -2.384 1.00 97.31 85 ARG A C 1
ATOM 679 O O . ARG A 1 85 ? 1.323 -9.456 -1.609 1.00 97.31 85 ARG A O 1
ATOM 686 N N . LEU A 1 86 ? 2.848 -7.972 -2.346 1.00 97.25 86 LEU A N 1
ATOM 687 C CA . LEU A 1 86 ? 2.534 -6.940 -1.362 1.00 97.25 86 LEU A CA 1
ATOM 688 C C . LEU A 1 86 ? 1.120 -6.384 -1.548 1.00 97.25 86 LEU A C 1
ATOM 690 O O . LEU A 1 86 ? 0.414 -6.205 -0.559 1.00 97.25 86 LEU A O 1
ATOM 694 N N . ARG A 1 87 ? 0.667 -6.187 -2.793 1.00 96.00 87 ARG A N 1
ATOM 695 C CA . ARG A 1 87 ? -0.718 -5.806 -3.112 1.00 96.00 87 ARG A CA 1
ATOM 696 C C . ARG A 1 87 ? -1.716 -6.821 -2.576 1.00 96.00 87 ARG A C 1
ATOM 698 O O . ARG A 1 87 ? -2.641 -6.459 -1.855 1.00 96.00 87 ARG A O 1
ATOM 705 N N . SER A 1 88 ? -1.484 -8.098 -2.866 1.00 95.62 88 SER A N 1
ATOM 706 C CA . SER A 1 88 ? -2.344 -9.182 -2.385 1.00 95.62 88 SER A CA 1
ATOM 707 C C . SER A 1 88 ? -2.392 -9.215 -0.853 1.00 95.62 88 SER A C 1
ATOM 709 O O . SER A 1 88 ? -3.468 -9.245 -0.259 1.00 95.62 88 SER A O 1
ATOM 711 N N . ALA A 1 89 ? -1.232 -9.122 -0.194 1.00 96.12 89 ALA A N 1
ATOM 712 C CA . ALA A 1 89 ? -1.149 -9.103 1.263 1.00 96.12 89 ALA A CA 1
ATOM 713 C C . ALA A 1 89 ? -1.847 -7.879 1.880 1.00 96.12 89 ALA A C 1
ATOM 715 O O . ALA A 1 89 ? -2.568 -8.021 2.869 1.00 96.12 89 ALA A O 1
ATOM 716 N N . LEU A 1 90 ? -1.662 -6.693 1.294 1.00 95.94 90 LEU A N 1
ATOM 717 C CA . LEU A 1 90 ? -2.281 -5.446 1.740 1.00 95.94 90 LEU A CA 1
ATOM 718 C C . LEU A 1 90 ? -3.808 -5.503 1.619 1.00 95.94 90 LEU A C 1
ATOM 720 O O . LEU A 1 90 ? -4.511 -5.100 2.548 1.00 95.94 90 LEU A O 1
ATOM 724 N N . PHE A 1 91 ? -4.323 -6.025 0.505 1.00 94.81 91 PHE A N 1
ATOM 725 C CA . PHE A 1 91 ? -5.757 -6.206 0.292 1.00 94.81 91 PHE A CA 1
ATOM 726 C C . PHE A 1 91 ? -6.370 -7.171 1.313 1.00 94.81 91 PHE A C 1
ATOM 728 O O . PHE A 1 91 ? -7.331 -6.813 1.997 1.00 94.81 91 PHE A O 1
ATOM 735 N N . GLU A 1 92 ? -5.786 -8.361 1.470 1.00 94.38 92 GLU A N 1
A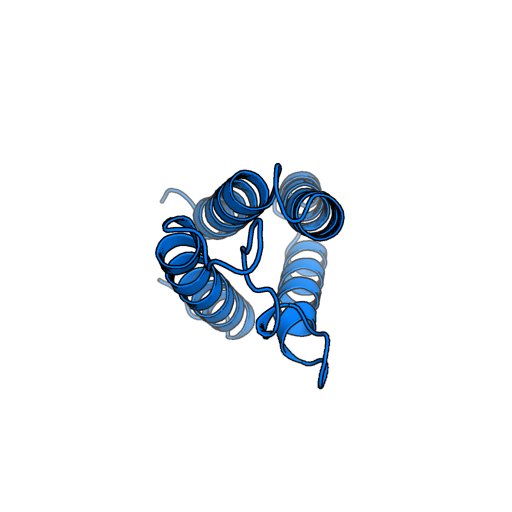TOM 736 C CA . GLU A 1 92 ? -6.291 -9.382 2.394 1.00 94.38 92 GLU A CA 1
ATOM 737 C C . GLU A 1 92 ? -6.229 -8.924 3.855 1.00 94.38 92 GLU A C 1
ATOM 739 O O . GLU A 1 92 ? -7.170 -9.130 4.621 1.00 94.38 92 GLU A O 1
ATOM 744 N N . GLU A 1 93 ? -5.148 -8.256 4.257 1.00 94.25 93 GLU A N 1
ATOM 745 C CA . GLU A 1 93 ? -5.032 -7.696 5.605 1.00 94.25 93 GLU A CA 1
ATOM 746 C C . GLU A 1 93 ? -6.064 -6.583 5.848 1.00 94.25 93 GLU A C 1
ATOM 748 O O . GLU A 1 93 ? -6.716 -6.554 6.892 1.00 94.25 93 GLU A O 1
ATOM 753 N N . SER A 1 94 ? -6.284 -5.709 4.862 1.00 93.56 94 SER A N 1
ATOM 754 C CA . SER A 1 94 ? -7.303 -4.655 4.953 1.00 93.56 94 SER A CA 1
ATOM 755 C C . SER A 1 94 ? -8.715 -5.235 5.059 1.00 93.56 94 SER A C 1
ATOM 757 O O . SER A 1 94 ? -9.526 -4.754 5.854 1.00 93.56 94 SER A O 1
ATOM 759 N N . ARG A 1 95 ? -9.016 -6.301 4.305 1.00 93.56 95 ARG A N 1
ATOM 760 C CA . ARG A 1 95 ? -10.295 -7.019 4.408 1.00 93.56 95 ARG A CA 1
ATOM 761 C C . ARG A 1 95 ? -10.497 -7.632 5.789 1.00 93.56 95 ARG A C 1
ATOM 763 O O . ARG A 1 95 ? -11.556 -7.408 6.375 1.00 93.56 95 ARG A O 1
ATOM 770 N N . ARG A 1 96 ? -9.494 -8.340 6.321 1.00 90.69 96 ARG A N 1
ATOM 771 C CA . ARG A 1 96 ? -9.549 -8.950 7.662 1.00 90.69 96 ARG A CA 1
ATOM 772 C C . ARG A 1 96 ? -9.798 -7.906 8.752 1.00 90.69 96 ARG A C 1
ATOM 774 O O . ARG A 1 96 ? -10.696 -8.074 9.576 1.00 90.69 96 ARG A O 1
ATOM 781 N N . GLN A 1 97 ? -9.102 -6.766 8.701 1.00 87.38 97 GLN A N 1
ATOM 782 C CA . GLN A 1 97 ? -9.321 -5.679 9.665 1.00 87.38 97 GLN A CA 1
ATOM 783 C C . GLN A 1 97 ? -10.717 -5.054 9.574 1.00 87.38 97 GLN A C 1
ATOM 785 O O . GLN A 1 97 ? -11.280 -4.660 10.598 1.00 87.38 97 GLN A O 1
ATOM 790 N N . LEU A 1 98 ? -11.296 -4.960 8.373 1.00 87.12 98 LEU A N 1
ATOM 791 C CA . LEU A 1 98 ? -12.643 -4.417 8.200 1.00 87.12 98 LEU A CA 1
ATOM 792 C C . LEU A 1 98 ? -13.734 -5.388 8.671 1.00 87.12 98 LE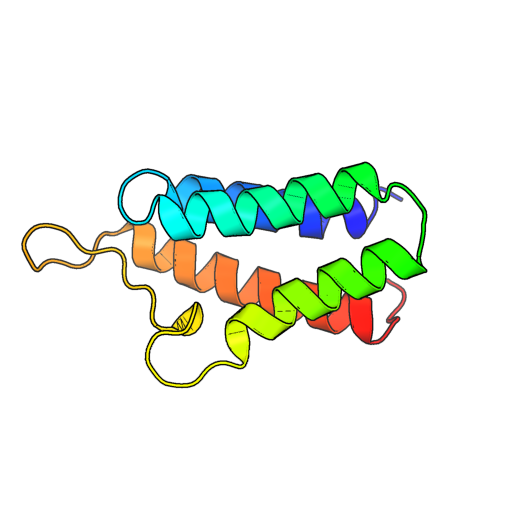U A C 1
ATOM 794 O O . LEU A 1 98 ? -14.723 -4.938 9.250 1.00 87.12 98 LEU A O 1
ATOM 798 N N . ALA A 1 99 ? -13.546 -6.693 8.455 1.00 86.19 99 ALA A N 1
ATOM 799 C CA . ALA A 1 99 ? -14.453 -7.742 8.924 1.00 86.19 99 ALA A CA 1
ATOM 800 C C . ALA A 1 99 ? -14.500 -7.849 10.459 1.00 86.19 99 ALA A C 1
ATOM 802 O O . ALA A 1 99 ? -15.406 -8.465 11.012 1.00 86.19 99 ALA A O 1
ATOM 803 N N . GLY A 1 100 ? -13.551 -7.211 11.156 1.00 73.56 100 GLY A N 1
ATOM 804 C CA . GLY A 1 100 ? -13.451 -7.283 12.608 1.00 73.56 100 GLY A CA 1
ATOM 805 C C . GLY A 1 100 ? -13.048 -8.670 13.094 1.00 73.56 100 GLY A C 1
ATOM 806 O O . GLY A 1 100 ? -13.289 -8.973 14.260 1.00 73.56 100 GLY A O 1
ATOM 807 N N . GLU A 1 101 ? -12.459 -9.488 12.215 1.00 56.78 101 GLU A N 1
ATOM 808 C CA . GLU A 1 101 ? -11.957 -10.812 12.560 1.00 56.78 101 GLU A CA 1
ATOM 809 C C . GLU A 1 101 ? -10.884 -10.665 13.651 1.00 56.78 101 GLU A C 1
ATOM 811 O O . GLU A 1 101 ? -9.865 -9.992 13.427 1.00 56.78 101 GLU A O 1
ATOM 816 N N . PRO A 1 102 ? -11.123 -11.218 14.857 1.00 48.41 102 PRO A N 1
ATOM 817 C CA . PRO A 1 102 ? -10.081 -11.338 15.856 1.00 48.41 102 PRO A CA 1
ATOM 818 C C . PRO A 1 102 ? -9.084 -12.408 15.402 1.00 48.41 102 PRO A C 1
ATOM 820 O O . PRO A 1 102 ? -9.444 -13.345 14.691 1.00 48.41 102 PRO A O 1
ATOM 823 N N . LEU A 1 103 ? -7.829 -12.221 15.808 1.00 51.44 103 LEU A N 1
ATOM 824 C CA . LEU A 1 103 ? -6.736 -13.165 15.573 1.00 51.44 103 LEU A CA 1
ATOM 825 C C . LEU A 1 103 ? -7.004 -14.529 16.206 1.00 51.44 103 LEU A C 1
ATOM 827 O O . LEU A 1 103 ? -7.367 -14.532 17.405 1.00 51.44 103 LEU A O 1
#

Foldseek 3Di:
DPDLLVVLLVLLQQLLVLCVPQNVVSSVVSNVLSVQSVVCPPVLVSNLVSLVVLLVQVPDDPPGPVNDFCDDPRDGDPSRVVNVVSNVVNNVSSVCSNVVPDD

InterPro domains:
  IPR054239 Domain of unknown function DUF6966 [PF22294] (22-76)

Nearest PDB structures (foldseek):
  2ykt-assembly1_A-2  TM=2.524E-01  e=9.847E+00  Homo sapiens

Sequence (103 aa):
MKNNADRLHNLLLEVAYVLRIDEPRWSSSVAGLGRRLDEAGTDRHVRQRVVRDILGLYRHGMGGFQDVVLQRDGAVLPEQQQLDRLRSALFEESRRQLAGEPL

Organism: NCBI:txid47865

pLDDT: mean 88.95, std 12.72, range [38.62, 97.56]

Solvent-accessible surface area (backbone atoms only — not comparable to full-atom values): 5884 Å² total; per-residue (Å²): 134,87,52,72,68,56,54,55,35,49,46,26,49,53,48,16,59,72,26,48,80,84,37,47,68,59,14,51,54,36,39,50,50,28,51,53,46,58,76,30,64,85,43,63,68,55,37,52,49,50,38,52,54,59,55,49,42,68,68,51,64,97,83,24,65,80,65,67,74,50,61,56,98,92,39,75,42,80,64,39,63,55,51,54,53,45,50,54,50,46,52,54,52,37,49,41,63,71,72,63,64,78,132